Protein AF-A0A3S3HAU6-F1 (afdb_monomer_lite)

pLDDT: mean 79.41, std 13.78, range [42.03, 91.69]

Structure (mmCIF, N/CA/C/O backbone):
data_AF-A0A3S3HAU6-F1
#
_entry.id   AF-A0A3S3HAU6-F1
#
loop_
_atom_site.group_PDB
_atom_site.id
_atom_site.type_symbol
_atom_site.label_atom_id
_atom_site.label_alt_id
_atom_site.label_comp_id
_atom_site.label_asym_id
_atom_site.label_entity_id
_atom_site.label_seq_id
_atom_site.pdbx_PDB_ins_code
_atom_site.Cartn_x
_atom_site.Cartn_y
_atom_site.Cartn_z
_atom_site.occupancy
_atom_site.B_iso_or_equiv
_atom_site.auth_seq_id
_atom_site.auth_comp_id
_atom_site.auth_asym_id
_atom_site.auth_atom_id
_atom_site.pdbx_PDB_model_num
ATOM 1 N N . MET A 1 1 ? 5.626 14.819 -13.252 1.00 42.03 1 MET A N 1
ATOM 2 C CA . MET A 1 1 ? 6.197 13.459 -13.314 1.00 42.03 1 MET A CA 1
ATOM 3 C C . MET A 1 1 ? 5.039 12.500 -13.496 1.00 42.03 1 MET A C 1
ATOM 5 O O . MET A 1 1 ? 4.119 12.553 -12.691 1.00 42.03 1 MET A O 1
ATOM 9 N N . ALA A 1 2 ? 4.997 11.733 -14.585 1.00 49.59 2 ALA A N 1
ATOM 10 C CA . ALA A 1 2 ? 3.954 10.725 -14.755 1.00 49.59 2 ALA A CA 1
ATOM 11 C C . ALA A 1 2 ? 4.269 9.585 -13.780 1.00 49.59 2 ALA A C 1
ATOM 13 O O . ALA A 1 2 ? 5.161 8.782 -14.036 1.00 49.59 2 ALA A O 1
ATOM 14 N N . GLY A 1 3 ? 3.624 9.599 -12.611 1.00 62.41 3 GLY A N 1
ATOM 15 C CA . GLY A 1 3 ? 3.797 8.558 -11.606 1.00 62.41 3 GLY A CA 1
ATOM 16 C C . GLY A 1 3 ? 3.463 7.204 -12.217 1.00 62.41 3 GLY A C 1
ATOM 17 O O . GLY A 1 3 ? 2.445 7.063 -12.898 1.00 62.41 3 GLY A O 1
ATOM 18 N N . LYS A 1 4 ? 4.341 6.224 -12.005 1.00 77.06 4 LYS A N 1
ATOM 19 C CA . LYS A 1 4 ? 4.120 4.841 -12.423 1.00 77.06 4 LYS A CA 1
ATOM 20 C C . LYS A 1 4 ? 2.788 4.375 -11.846 1.00 77.06 4 LYS A C 1
ATOM 22 O O . LYS A 1 4 ? 2.610 4.355 -10.627 1.00 77.06 4 LYS A O 1
ATOM 27 N N . LYS A 1 5 ? 1.831 4.082 -12.723 1.00 81.56 5 LYS A N 1
ATOM 28 C CA . LYS A 1 5 ? 0.506 3.619 -12.319 1.00 81.56 5 LYS A CA 1
ATOM 29 C C . LYS A 1 5 ? 0.540 2.123 -12.077 1.00 81.56 5 LYS A C 1
ATOM 31 O O . LYS A 1 5 ? 1.234 1.392 -12.784 1.00 81.56 5 LYS A O 1
ATOM 36 N N . PHE A 1 6 ? -0.203 1.687 -11.075 1.00 81.38 6 PHE A N 1
ATOM 37 C CA . PHE A 1 6 ? -0.470 0.276 -10.886 1.00 81.38 6 PHE A CA 1
ATOM 38 C C . PHE A 1 6 ? -1.331 -0.217 -12.039 1.00 81.38 6 PHE A C 1
ATOM 40 O O . PHE A 1 6 ? -2.210 0.492 -12.529 1.00 81.38 6 PHE A O 1
ATOM 47 N N . ARG A 1 7 ? -1.046 -1.437 -12.495 1.00 77.38 7 ARG A N 1
ATOM 48 C CA . ARG A 1 7 ? -1.795 -2.052 -13.592 1.00 77.38 7 ARG A CA 1
ATOM 49 C C . ARG A 1 7 ? -3.242 -2.339 -13.180 1.00 77.38 7 ARG A C 1
ATOM 51 O O . ARG A 1 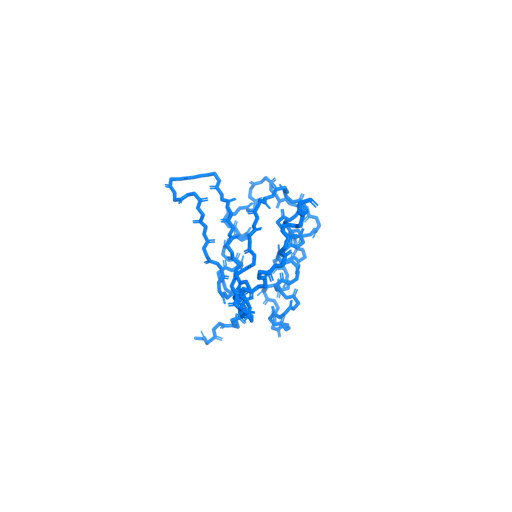7 ? -4.140 -2.283 -14.008 1.00 77.38 7 ARG A O 1
ATOM 58 N N . VAL A 1 8 ? -3.437 -2.619 -11.893 1.00 81.00 8 VAL A N 1
ATOM 59 C CA . VAL A 1 8 ? -4.728 -2.836 -11.246 1.00 81.00 8 VAL A CA 1
ATOM 60 C C . VAL A 1 8 ? -4.780 -1.948 -10.004 1.00 81.00 8 VAL A C 1
ATOM 62 O O . VAL A 1 8 ? -3.873 -2.055 -9.172 1.00 81.00 8 VAL A O 1
ATOM 65 N N . PRO A 1 9 ? -5.788 -1.074 -9.855 1.00 84.88 9 PRO A N 1
ATOM 66 C CA . PRO A 1 9 ? -5.898 -0.249 -8.667 1.00 84.88 9 PRO A CA 1
ATOM 67 C C . PRO A 1 9 ? -6.277 -1.093 -7.442 1.00 84.88 9 PRO A C 1
ATOM 69 O O . PRO A 1 9 ? -6.976 -2.109 -7.535 1.00 84.88 9 PRO A O 1
ATOM 72 N N . VAL A 1 10 ? -5.776 -0.674 -6.283 1.00 87.62 10 VAL A N 1
ATOM 73 C CA . VAL A 1 10 ? -5.921 -1.380 -5.006 1.00 87.62 10 VAL A CA 1
ATOM 74 C C . VAL A 1 10 ? -6.756 -0.526 -4.064 1.00 87.62 10 VAL A C 1
ATOM 76 O O . VAL A 1 10 ? -6.428 0.632 -3.816 1.00 87.62 10 VAL A O 1
ATOM 79 N N . VAL A 1 11 ? -7.827 -1.097 -3.526 1.00 89.19 11 VAL A N 1
ATOM 80 C CA . VAL A 1 11 ? -8.636 -0.489 -2.469 1.00 89.19 11 VAL A CA 1
ATOM 81 C C . VAL A 1 11 ? -8.101 -0.985 -1.136 1.00 89.19 11 VAL A C 1
ATOM 83 O O . VAL A 1 11 ? -8.063 -2.187 -0.904 1.00 89.19 11 VAL A O 1
ATOM 86 N N . VAL A 1 12 ? -7.683 -0.081 -0.257 1.00 89.19 12 VAL A N 1
ATOM 87 C CA . VAL A 1 12 ? -7.198 -0.425 1.085 1.00 89.19 12 VAL A CA 1
ATOM 88 C C . VAL A 1 12 ? -8.205 0.064 2.112 1.00 89.19 12 VAL A C 1
ATOM 90 O O . VAL A 1 12 ? -8.561 1.241 2.120 1.00 89.19 12 VAL A O 1
ATOM 93 N N . TYR A 1 13 ? -8.663 -0.829 2.982 1.00 87.25 13 TYR A N 1
ATOM 94 C CA . TYR A 1 13 ? -9.620 -0.512 4.034 1.00 87.25 13 TYR A CA 1
ATOM 95 C C . TYR A 1 13 ? -8.870 -0.087 5.293 1.00 87.25 13 TYR A C 1
ATOM 97 O O . TYR A 1 13 ? -8.133 -0.875 5.885 1.00 87.25 13 TYR A O 1
ATOM 105 N N . ILE A 1 14 ? -9.063 1.166 5.701 1.00 81.62 14 ILE A N 1
ATOM 106 C CA . ILE A 1 14 ? -8.419 1.745 6.882 1.00 81.62 14 ILE A CA 1
ATOM 107 C C . ILE A 1 14 ? -9.461 2.206 7.891 1.00 81.62 14 ILE A C 1
ATOM 109 O O . ILE A 1 14 ? -10.527 2.712 7.536 1.00 81.62 14 ILE A O 1
ATOM 113 N N . ALA A 1 15 ? -9.135 2.056 9.172 1.00 71.56 15 ALA A N 1
ATOM 114 C CA . ALA A 1 15 ? -9.958 2.581 10.248 1.00 71.56 15 ALA A CA 1
ATOM 115 C C . ALA A 1 15 ? -9.886 4.119 10.236 1.00 71.56 15 ALA A C 1
ATOM 117 O O . ALA A 1 15 ? -8.879 4.710 10.613 1.00 71.56 15 ALA A O 1
ATOM 118 N N . GLY A 1 16 ? -10.951 4.773 9.774 1.00 67.31 16 GLY A N 1
ATOM 119 C CA . GLY A 1 16 ? -11.024 6.229 9.667 1.00 67.31 16 GLY A CA 1
ATOM 120 C C . GLY A 1 16 ? -12.362 6.702 9.089 1.00 67.31 16 GLY A C 1
ATOM 121 O O . GLY A 1 16 ? -13.174 5.875 8.678 1.00 67.31 16 GLY A O 1
ATOM 122 N N . PRO A 1 17 ? -12.610 8.023 9.026 1.00 67.00 17 PRO A N 1
ATOM 123 C CA . PRO A 1 17 ? -13.903 8.583 8.613 1.00 67.00 17 PRO A CA 1
ATOM 124 C C . PRO A 1 17 ? -14.284 8.272 7.156 1.00 67.00 17 PRO A C 1
ATOM 126 O O . PRO A 1 17 ? -15.461 8.314 6.817 1.00 67.00 17 PRO A O 1
ATOM 129 N N . ILE A 1 18 ? -13.299 7.961 6.306 1.00 73.75 18 ILE A N 1
ATOM 130 C CA . ILE A 1 18 ? -13.491 7.617 4.887 1.00 73.75 18 ILE A CA 1
ATOM 131 C C . ILE A 1 18 ? -13.715 6.101 4.707 1.00 73.75 18 ILE A C 1
ATOM 133 O O . ILE A 1 18 ? -14.399 5.679 3.780 1.00 73.75 18 ILE A O 1
ATOM 137 N N . GLY A 1 19 ? -13.165 5.268 5.600 1.00 80.06 19 GLY A N 1
ATOM 138 C CA . GLY A 1 19 ? -13.302 3.804 5.598 1.00 80.06 19 GLY A CA 1
ATOM 139 C C . GLY A 1 19 ? -12.457 3.052 4.559 1.00 80.06 19 GLY A C 1
ATOM 140 O O . GLY A 1 19 ? -12.130 1.886 4.770 1.00 80.06 19 GLY A O 1
ATOM 141 N N . PHE A 1 20 ? -12.061 3.699 3.462 1.00 86.19 20 PHE A N 1
ATOM 142 C CA . PHE A 1 20 ? -11.178 3.116 2.451 1.00 86.19 20 PHE A CA 1
ATOM 143 C C . PHE A 1 20 ? -10.356 4.183 1.722 1.00 86.19 20 PHE A C 1
ATOM 145 O O . PHE A 1 20 ? -10.715 5.360 1.706 1.00 86.19 20 PHE A O 1
ATOM 152 N N . THR A 1 21 ? -9.264 3.761 1.088 1.00 87.94 21 THR A N 1
ATOM 153 C CA . THR A 1 21 ? -8.471 4.582 0.168 1.00 87.94 21 THR A CA 1
ATOM 154 C C . THR A 1 21 ? -8.230 3.824 -1.135 1.00 87.94 21 THR A C 1
ATOM 156 O O . THR A 1 21 ? -8.066 2.604 -1.123 1.00 87.94 21 THR A O 1
ATOM 159 N N . LEU A 1 22 ? -8.205 4.536 -2.262 1.00 88.56 22 LEU A N 1
ATOM 160 C CA . LEU A 1 22 ? -7.905 3.968 -3.576 1.00 88.56 22 LEU A CA 1
ATOM 161 C C . LEU A 1 22 ? -6.466 4.314 -3.971 1.00 88.56 22 LEU A C 1
ATOM 163 O O . LEU A 1 22 ? -6.0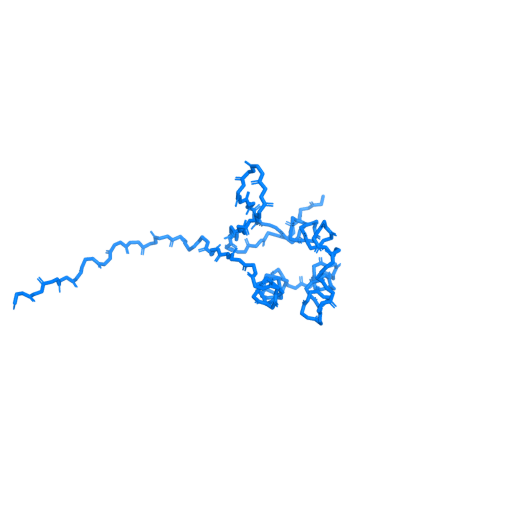99 5.487 -4.045 1.00 88.56 22 LEU A O 1
ATOM 167 N N . ILE A 1 23 ? -5.670 3.290 -4.258 1.00 89.12 23 ILE A N 1
ATOM 168 C CA . ILE A 1 23 ? -4.274 3.399 -4.672 1.00 89.12 23 ILE A CA 1
ATOM 169 C C . ILE A 1 23 ? -4.162 2.967 -6.134 1.00 89.12 23 ILE A C 1
ATOM 171 O O . ILE A 1 23 ? -4.280 1.787 -6.463 1.00 89.12 23 ILE A O 1
ATOM 175 N N . GLU A 1 24 ? -3.908 3.926 -7.020 1.00 89.31 24 GLU A N 1
ATOM 176 C CA . GLU A 1 24 ? -3.802 3.698 -8.469 1.00 89.31 24 GLU A CA 1
ATOM 177 C C . GLU A 1 24 ? -2.362 3.861 -8.975 1.00 89.31 24 GLU A C 1
ATOM 179 O O . GLU A 1 24 ? -2.061 3.612 -10.144 1.00 89.31 24 GLU A O 1
ATOM 184 N N . SER A 1 25 ? -1.450 4.319 -8.116 1.00 88.50 25 SER A N 1
ATOM 185 C CA . SER A 1 25 ? -0.079 4.650 -8.488 1.00 88.50 25 SER A CA 1
ATOM 186 C C . SER A 1 25 ? 0.926 4.359 -7.384 1.00 88.50 25 SER A C 1
ATOM 188 O O . SER A 1 25 ? 0.600 4.384 -6.198 1.00 88.50 25 SER A O 1
ATOM 190 N N . VAL A 1 26 ? 2.180 4.158 -7.796 1.00 87.81 26 VAL A N 1
ATOM 191 C CA . VAL A 1 26 ? 3.328 3.989 -6.895 1.00 87.81 26 VAL A CA 1
ATOM 192 C C . VAL A 1 26 ? 3.468 5.191 -5.954 1.00 87.81 26 VAL A C 1
ATOM 194 O O . VAL A 1 26 ? 3.790 5.016 -4.786 1.00 87.81 26 VAL A O 1
ATOM 197 N N . ALA A 1 27 ? 3.175 6.403 -6.438 1.00 87.19 27 ALA A N 1
ATOM 198 C CA . ALA A 1 27 ? 3.218 7.611 -5.617 1.00 87.19 27 ALA A CA 1
ATOM 199 C C . ALA A 1 27 ? 2.184 7.557 -4.480 1.00 87.19 27 ALA A C 1
ATOM 201 O O . ALA A 1 27 ? 2.549 7.730 -3.324 1.00 87.19 27 ALA A O 1
ATOM 202 N N . GLN A 1 28 ? 0.927 7.214 -4.789 1.00 88.88 28 GLN A N 1
ATOM 203 C CA . GLN A 1 28 ? -0.112 7.044 -3.765 1.00 88.88 28 GLN A CA 1
ATOM 204 C C . GLN A 1 28 ? 0.225 5.916 -2.783 1.00 88.88 28 GLN A C 1
ATOM 206 O O . GLN A 1 28 ? -0.023 6.052 -1.589 1.00 88.88 28 GLN A O 1
ATOM 211 N N . ALA A 1 29 ? 0.797 4.810 -3.270 1.00 88.88 29 ALA A N 1
ATOM 212 C CA . ALA A 1 29 ? 1.233 3.709 -2.415 1.00 88.88 29 ALA A CA 1
ATOM 213 C C . ALA A 1 29 ? 2.342 4.155 -1.452 1.00 88.88 29 ALA A C 1
ATOM 215 O O . ALA A 1 29 ? 2.293 3.835 -0.268 1.00 88.88 29 ALA A O 1
ATOM 216 N N . SER A 1 30 ? 3.312 4.926 -1.950 1.00 89.12 30 SER A N 1
ATOM 217 C CA . SER A 1 30 ? 4.390 5.492 -1.140 1.00 89.12 30 SER A CA 1
ATOM 218 C C . SER A 1 30 ? 3.853 6.426 -0.061 1.00 89.12 30 SER A C 1
ATOM 220 O O . SER A 1 30 ? 4.232 6.275 1.097 1.00 89.12 30 SER A O 1
ATOM 222 N N . ASP A 1 31 ? 2.962 7.353 -0.421 1.00 89.81 31 ASP A N 1
ATOM 223 C CA . ASP A 1 31 ? 2.348 8.283 0.533 1.00 89.81 31 ASP A CA 1
ATOM 224 C C . ASP A 1 31 ? 1.578 7.512 1.615 1.00 89.81 31 ASP A C 1
ATOM 226 O O . ASP A 1 31 ? 1.777 7.739 2.806 1.00 89.81 31 ASP A O 1
ATOM 230 N N . PHE A 1 32 ? 0.789 6.506 1.218 1.00 89.62 32 PHE A N 1
ATOM 231 C CA . PHE A 1 32 ? 0.062 5.654 2.158 1.00 89.62 32 PHE A CA 1
ATOM 232 C C . PHE A 1 32 ? 0.989 4.928 3.140 1.00 89.62 32 PHE A C 1
ATOM 234 O O . PHE A 1 32 ? 0.719 4.912 4.343 1.00 89.62 32 PHE A O 1
ATOM 241 N N . LEU A 1 33 ? 2.073 4.324 2.638 1.00 89.50 33 LEU A N 1
ATOM 242 C CA . LEU A 1 33 ? 3.061 3.631 3.469 1.00 89.50 33 LEU A CA 1
ATOM 243 C C . LEU A 1 33 ? 3.748 4.589 4.450 1.00 89.50 33 LEU A C 1
ATOM 245 O O . LEU A 1 33 ? 4.069 4.186 5.567 1.00 89.50 33 LEU A O 1
ATOM 249 N N . PHE A 1 34 ? 3.971 5.839 4.045 1.00 88.31 34 PHE A N 1
ATOM 250 C CA . PHE A 1 34 ? 4.600 6.852 4.887 1.00 88.31 34 PHE A CA 1
ATOM 251 C C . PHE A 1 34 ? 3.656 7.324 5.999 1.00 88.31 34 PHE A C 1
ATOM 253 O O . PHE A 1 34 ? 4.042 7.340 7.169 1.00 88.31 34 PHE A O 1
ATOM 260 N N . ASP A 1 35 ? 2.402 7.619 5.652 1.00 88.25 35 ASP A N 1
ATOM 261 C CA . ASP A 1 35 ? 1.369 8.055 6.597 1.00 88.25 35 ASP A CA 1
ATOM 262 C C . ASP A 1 35 ? 1.052 6.983 7.650 1.00 88.25 35 ASP A C 1
ATOM 264 O O . ASP A 1 35 ? 0.764 7.302 8.805 1.00 88.25 35 ASP A O 1
ATOM 268 N N . HIS A 1 36 ? 1.141 5.705 7.267 1.00 86.94 36 HIS A N 1
ATOM 269 C CA . HIS A 1 36 ? 0.854 4.562 8.139 1.00 86.94 36 HIS A CA 1
ATOM 270 C C . HIS A 1 36 ? 2.119 3.879 8.683 1.00 86.94 36 HIS A C 1
ATOM 272 O O . HIS A 1 36 ? 2.026 2.810 9.284 1.00 86.94 36 HIS A O 1
ATOM 278 N N . TRP A 1 37 ? 3.302 4.484 8.511 1.00 84.44 37 TRP A N 1
ATOM 279 C CA . TRP A 1 37 ? 4.543 3.981 9.112 1.00 84.44 37 TRP A CA 1
ATOM 280 C C . TRP A 1 37 ? 4.431 3.848 10.640 1.00 84.44 37 TRP A C 1
ATOM 282 O O . TRP A 1 37 ? 4.844 2.812 11.167 1.00 84.44 37 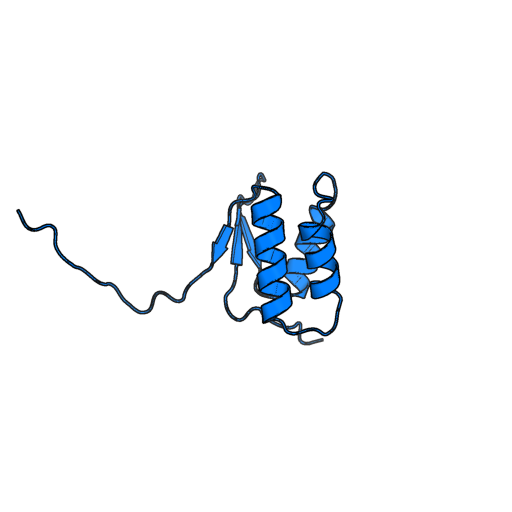TRP A O 1
ATOM 292 N N . PRO A 1 38 ? 3.896 4.828 11.401 1.00 80.69 38 PRO A N 1
ATOM 293 C CA . PRO A 1 38 ? 3.861 4.733 12.859 1.00 80.69 38 PRO A CA 1
ATOM 294 C C . 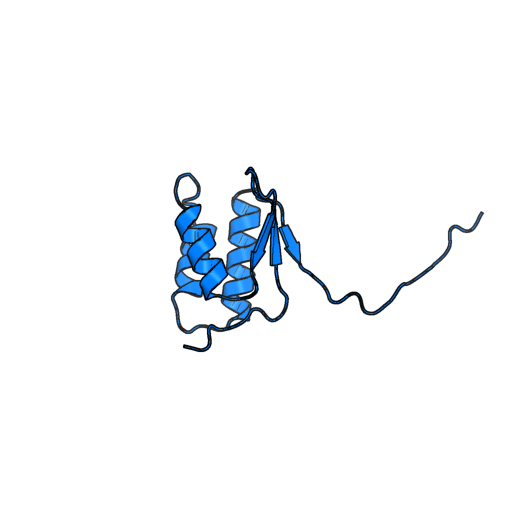PRO A 1 38 ? 3.051 3.514 13.330 1.00 80.69 38 PRO A C 1
ATOM 296 O O . PRO A 1 38 ? 1.826 3.502 13.261 1.00 80.69 38 PRO A O 1
ATOM 299 N N . GLY A 1 39 ? 3.744 2.486 13.828 1.00 78.88 39 GLY A N 1
ATOM 300 C CA . GLY A 1 39 ? 3.138 1.218 14.252 1.00 78.88 39 GLY A CA 1
ATOM 301 C C . GLY A 1 39 ? 3.229 0.081 13.231 1.00 78.88 39 GLY A C 1
ATOM 302 O O . GLY A 1 39 ? 2.829 -1.033 13.559 1.00 78.88 39 GLY A O 1
ATOM 303 N N . ASN A 1 40 ? 3.789 0.326 12.042 1.00 78.50 40 ASN A N 1
ATOM 304 C CA . ASN A 1 40 ? 3.987 -0.686 11.016 1.00 78.50 40 ASN A CA 1
ATOM 305 C C . ASN A 1 40 ? 5.401 -0.605 10.408 1.00 78.50 40 ASN A C 1
ATOM 307 O O . ASN A 1 40 ? 5.624 -0.046 9.341 1.00 78.50 40 ASN A O 1
ATOM 311 N N . ASP A 1 41 ? 6.383 -1.176 11.107 1.00 80.94 41 ASP A N 1
ATOM 312 C CA . ASP A 1 41 ? 7.814 -1.143 10.763 1.00 80.94 41 ASP A CA 1
ATOM 313 C C . ASP A 1 41 ? 8.370 -2.516 10.343 1.00 80.94 41 ASP A C 1
ATOM 315 O O . ASP A 1 41 ? 9.579 -2.757 10.345 1.00 80.94 41 ASP A O 1
ATOM 319 N N . SER A 1 42 ? 7.484 -3.433 9.950 1.00 87.31 42 SER A N 1
ATOM 320 C CA . SER A 1 42 ? 7.877 -4.773 9.514 1.00 87.31 42 SER A CA 1
ATOM 321 C C . SER A 1 42 ? 8.818 -4.742 8.300 1.00 87.31 42 SER A C 1
ATOM 323 O O . SER A 1 42 ? 8.842 -3.795 7.503 1.00 87.31 42 SER A O 1
ATOM 325 N N . PHE A 1 43 ? 9.572 -5.830 8.111 1.00 88.75 43 PHE A N 1
ATOM 326 C CA . PHE A 1 43 ? 10.467 -5.977 6.958 1.00 88.75 43 PHE A CA 1
ATOM 327 C C . PHE A 1 43 ? 9.725 -5.779 5.626 1.00 88.75 43 PHE A C 1
ATOM 329 O O . PHE A 1 43 ? 10.229 -5.090 4.744 1.00 88.75 43 PHE A O 1
ATOM 336 N N . ALA A 1 44 ? 8.503 -6.314 5.512 1.00 89.25 44 ALA A N 1
ATOM 337 C CA . ALA A 1 44 ? 7.663 -6.166 4.324 1.00 89.25 44 ALA A CA 1
ATOM 338 C C . ALA A 1 44 ? 7.274 -4.702 4.059 1.00 89.25 44 ALA A C 1
ATOM 340 O O . ALA A 1 44 ? 7.281 -4.263 2.913 1.00 89.25 44 ALA A O 1
ATOM 341 N N . TRP A 1 45 ? 6.992 -3.928 5.110 1.00 91.56 45 TRP A N 1
ATOM 342 C CA . TRP A 1 45 ? 6.663 -2.507 4.985 1.00 91.56 45 TRP A CA 1
ATOM 343 C C . TRP A 1 45 ? 7.856 -1.679 4.503 1.00 91.56 45 TRP A C 1
ATOM 345 O O . TRP A 1 45 ? 7.745 -0.883 3.570 1.00 91.56 45 TRP A O 1
ATOM 355 N N 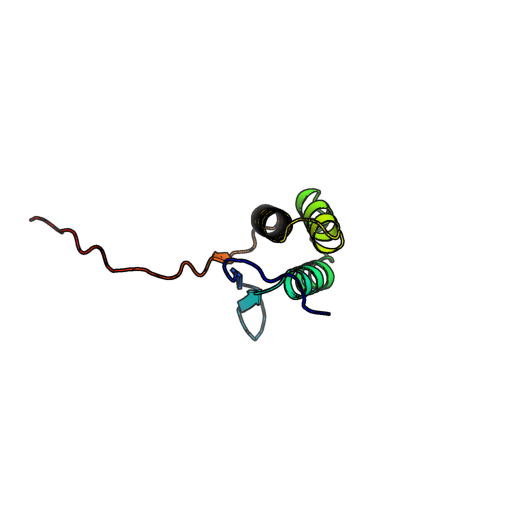. THR A 1 46 ? 9.031 -1.925 5.086 1.00 89.94 46 THR A N 1
ATOM 356 C CA . THR A 1 46 ? 10.276 -1.256 4.682 1.00 89.94 46 THR A CA 1
ATOM 357 C C . THR A 1 46 ? 10.672 -1.611 3.246 1.00 89.94 46 THR A C 1
ATOM 359 O O . THR A 1 46 ? 11.108 -0.744 2.489 1.00 89.94 46 THR A O 1
ATOM 362 N N . ASP A 1 47 ? 10.509 -2.875 2.854 1.00 90.75 47 ASP A N 1
ATOM 363 C CA . ASP A 1 47 ? 10.756 -3.348 1.489 1.00 90.75 47 ASP A CA 1
ATOM 364 C C . ASP A 1 47 ? 9.795 -2.701 0.477 1.00 90.75 47 ASP A C 1
ATOM 366 O O . ASP A 1 47 ? 10.226 -2.233 -0.579 1.00 90.75 47 ASP A O 1
ATOM 370 N N . ALA A 1 48 ? 8.512 -2.572 0.829 1.00 90.69 48 ALA A N 1
ATOM 371 C CA . ALA A 1 48 ? 7.528 -1.880 0.002 1.00 90.69 48 ALA A CA 1
ATOM 372 C C . ALA A 1 48 ? 7.879 -0.403 -0.214 1.00 90.69 48 ALA A C 1
ATOM 374 O O . ALA A 1 48 ? 7.822 0.073 -1.347 1.00 90.69 48 ALA A O 1
ATOM 375 N N . MET A 1 49 ? 8.313 0.309 0.831 1.00 88.94 49 MET A N 1
ATOM 376 C CA . MET A 1 49 ? 8.743 1.706 0.698 1.00 88.94 49 MET A CA 1
ATOM 377 C C . MET A 1 49 ? 9.970 1.855 -0.195 1.00 88.94 49 MET A C 1
ATOM 379 O O . MET A 1 49 ? 10.001 2.746 -1.040 1.00 88.94 49 MET A O 1
ATOM 383 N N . LYS A 1 50 ? 10.960 0.963 -0.060 1.00 89.31 50 LYS A N 1
ATOM 384 C CA . LYS A 1 50 ? 12.135 0.961 -0.943 1.00 89.31 50 LYS A CA 1
ATOM 385 C C . LYS A 1 50 ? 11.730 0.762 -2.397 1.00 89.31 50 LYS A C 1
ATOM 387 O O . LYS A 1 50 ? 12.094 1.577 -3.235 1.00 89.31 50 LYS A O 1
ATOM 392 N N . ARG A 1 51 ? 10.906 -0.247 -2.684 1.00 88.31 51 ARG A N 1
ATOM 393 C CA . ARG A 1 51 ? 10.435 -0.529 -4.048 1.00 88.31 51 ARG A CA 1
ATOM 394 C C . ARG A 1 51 ? 9.554 0.574 -4.629 1.00 88.31 51 ARG A C 1
ATOM 396 O O . ARG A 1 51 ? 9.558 0.756 -5.841 1.00 88.31 51 ARG A O 1
ATOM 403 N N . CYS A 1 52 ? 8.817 1.308 -3.794 1.00 85.88 52 CYS A N 1
ATOM 404 C CA . CYS A 1 52 ? 8.062 2.480 -4.243 1.00 85.88 52 CYS A CA 1
ATOM 405 C C . CYS A 1 52 ? 8.962 3.697 -4.516 1.00 85.88 52 CYS A C 1
ATOM 407 O O . CYS A 1 52 ? 8.640 4.504 -5.386 1.00 85.88 52 CYS A O 1
ATOM 409 N N . ALA A 1 53 ? 10.075 3.834 -3.788 1.00 84.06 53 ALA A N 1
ATOM 410 C CA . ALA A 1 53 ? 11.041 4.918 -3.964 1.00 84.06 53 ALA A CA 1
ATOM 411 C C . ALA A 1 53 ? 12.024 4.670 -5.122 1.00 84.06 53 ALA A C 1
ATOM 413 O O . ALA A 1 53 ? 12.515 5.618 -5.736 1.00 84.06 53 ALA A O 1
ATOM 414 N N . GLU A 1 54 ? 12.334 3.409 -5.417 1.00 81.88 54 GLU A N 1
ATOM 415 C CA . GLU A 1 54 ? 13.187 3.029 -6.537 1.00 81.88 54 GLU A CA 1
ATOM 416 C C . GLU A 1 54 ? 12.465 3.214 -7.879 1.00 81.88 54 GLU A C 1
ATOM 418 O O . GLU A 1 54 ? 11.258 3.007 -8.007 1.00 81.88 54 GLU A O 1
ATOM 423 N N . ASP A 1 55 ? 13.219 3.515 -8.943 1.00 69.81 55 ASP A N 1
ATOM 424 C CA . ASP A 1 55 ? 12.690 3.522 -10.313 1.00 69.81 55 ASP A CA 1
ATOM 425 C C . ASP A 1 55 ? 12.462 2.079 -10.844 1.00 69.81 55 ASP A C 1
ATOM 427 O O . ASP A 1 55 ? 12.596 1.800 -12.032 1.00 69.81 55 ASP A O 1
ATOM 431 N N . GLY A 1 56 ? 12.059 1.149 -9.976 1.00 68.50 56 GLY A N 1
ATOM 432 C CA . GLY A 1 56 ? 11.740 -0.237 -10.312 1.00 68.50 56 GLY A CA 1
ATOM 433 C C . GLY A 1 56 ? 10.440 -0.397 -11.107 1.00 68.50 56 GLY A C 1
ATOM 434 O O . GLY A 1 56 ? 9.744 0.574 -11.435 1.00 68.50 56 GLY A O 1
ATOM 435 N N . ALA A 1 57 ? 10.100 -1.641 -11.448 1.00 78.94 57 ALA A N 1
ATOM 436 C CA . ALA A 1 57 ? 8.850 -1.948 -12.133 1.00 78.94 57 ALA A CA 1
ATOM 437 C C . ALA A 1 57 ? 7.643 -1.643 -11.228 1.00 78.94 57 ALA A C 1
ATOM 439 O O . ALA A 1 57 ? 7.629 -1.983 -10.046 1.00 78.94 57 ALA A O 1
ATOM 440 N N . ALA A 1 58 ? 6.596 -1.034 -11.795 1.00 80.81 58 ALA A N 1
ATOM 441 C CA . ALA A 1 58 ? 5.365 -0.726 -11.060 1.00 80.81 58 ALA A CA 1
ATOM 442 C C . ALA A 1 58 ? 4.700 -1.988 -10.479 1.00 80.81 58 ALA A C 1
ATOM 444 O O . ALA A 1 58 ? 4.103 -1.934 -9.405 1.00 80.81 58 ALA A O 1
ATOM 445 N N . ASP A 1 59 ? 4.843 -3.117 -11.180 1.00 83.06 59 ASP A N 1
ATOM 446 C CA . ASP A 1 59 ? 4.346 -4.425 -10.752 1.00 83.06 59 ASP A CA 1
ATOM 447 C C . ASP A 1 59 ? 5.072 -4.930 -9.484 1.00 83.06 59 ASP A C 1
ATOM 449 O O . ASP A 1 59 ? 4.417 -5.436 -8.572 1.00 83.06 59 ASP A O 1
ATOM 453 N N . ASP A 1 60 ? 6.390 -4.718 -9.363 1.00 86.31 60 ASP A N 1
ATOM 454 C CA . ASP A 1 60 ? 7.164 -5.112 -8.172 1.00 86.31 60 ASP A CA 1
ATOM 455 C C . ASP A 1 60 ? 6.790 -4.258 -6.954 1.00 86.31 60 ASP A C 1
ATOM 457 O O . ASP A 1 60 ? 6.625 -4.775 -5.845 1.00 86.31 60 ASP A O 1
ATOM 461 N N . ALA A 1 61 ? 6.604 -2.950 -7.164 1.00 86.44 61 ALA A N 1
ATOM 462 C CA . ALA A 1 61 ? 6.129 -2.031 -6.133 1.00 86.44 61 ALA A CA 1
ATOM 463 C C . ALA A 1 61 ? 4.709 -2.395 -5.664 1.00 86.44 61 ALA A C 1
ATOM 465 O O . ALA A 1 61 ? 4.457 -2.449 -4.462 1.00 86.44 61 ALA A O 1
ATOM 466 N N . SER A 1 62 ? 3.801 -2.725 -6.594 1.00 87.25 62 SER A N 1
ATOM 467 C CA . SER A 1 62 ? 2.468 -3.250 -6.268 1.00 87.25 62 SER A CA 1
ATOM 468 C C . SER A 1 62 ? 2.545 -4.530 -5.438 1.00 87.25 62 SER A C 1
ATOM 470 O O . SER A 1 62 ? 1.897 -4.628 -4.399 1.00 87.25 62 SER A O 1
ATOM 472 N N . ALA A 1 63 ? 3.344 -5.513 -5.858 1.00 89.31 63 ALA A N 1
ATOM 473 C CA . ALA A 1 63 ? 3.463 -6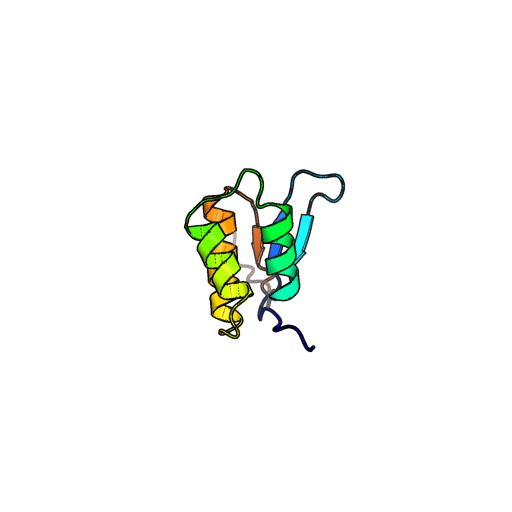.783 -5.145 1.00 89.31 63 ALA A CA 1
ATOM 474 C C . ALA A 1 63 ? 3.991 -6.591 -3.713 1.00 89.31 63 ALA A C 1
ATOM 476 O O . ALA A 1 63 ? 3.453 -7.167 -2.766 1.00 89.31 63 ALA A O 1
ATOM 477 N N . ALA A 1 64 ? 5.003 -5.739 -3.547 1.00 91.25 64 ALA A N 1
ATOM 478 C CA . ALA A 1 64 ? 5.564 -5.413 -2.242 1.00 91.25 64 ALA A CA 1
ATOM 479 C C . ALA A 1 64 ? 4.565 -4.673 -1.346 1.00 91.25 64 ALA A C 1
ATOM 481 O O . ALA A 1 64 ? 4.435 -5.002 -0.169 1.00 91.25 64 ALA A O 1
ATOM 482 N N . PHE A 1 65 ? 3.814 -3.725 -1.912 1.00 90.25 65 PHE A N 1
ATOM 483 C CA . PHE A 1 65 ? 2.756 -3.009 -1.208 1.00 90.25 65 PHE A CA 1
ATOM 484 C C . PHE A 1 65 ? 1.697 -3.969 -0.652 1.00 90.25 65 PHE A C 1
ATOM 486 O O . PHE A 1 65 ? 1.387 -3.929 0.535 1.00 90.25 65 PHE A O 1
ATOM 493 N N . LEU A 1 66 ? 1.204 -4.906 -1.466 1.00 90.94 66 LEU A N 1
ATOM 494 C CA . LEU A 1 66 ? 0.220 -5.902 -1.025 1.00 90.94 66 LEU A CA 1
ATOM 495 C C . LEU A 1 66 ? 0.772 -6.824 0.073 1.00 90.94 66 LEU A C 1
ATOM 497 O O . LEU A 1 66 ? 0.054 -7.166 1.014 1.00 90.94 66 LEU A O 1
ATOM 501 N N . ALA A 1 67 ? 2.050 -7.203 -0.018 1.00 91.44 67 ALA A N 1
ATOM 502 C CA . ALA A 1 67 ? 2.716 -7.986 1.019 1.00 91.44 67 ALA A CA 1
ATOM 503 C C . ALA A 1 67 ? 2.832 -7.210 2.342 1.00 91.44 67 ALA A C 1
ATOM 505 O O . ALA A 1 67 ? 2.629 -7.785 3.411 1.00 91.44 67 ALA A O 1
ATOM 506 N N . ALA A 1 68 ? 3.107 -5.905 2.277 1.00 91.69 68 ALA A N 1
ATOM 507 C CA . ALA A 1 68 ? 3.141 -5.030 3.442 1.00 91.69 68 ALA A CA 1
ATOM 508 C C . ALA A 1 68 ? 1.765 -4.918 4.116 1.00 91.69 68 ALA A C 1
ATOM 510 O O . ALA A 1 68 ? 1.680 -5.065 5.334 1.00 91.69 68 ALA A O 1
ATOM 511 N N . LEU A 1 69 ? 0.692 -4.739 3.335 1.00 90.75 69 LEU A N 1
ATOM 512 C CA . LEU A 1 69 ? -0.682 -4.717 3.853 1.00 90.75 69 LEU A CA 1
ATOM 513 C C . LEU A 1 69 ? -1.059 -6.044 4.518 1.00 90.75 69 LEU A C 1
ATOM 515 O O . LEU A 1 69 ? -1.572 -6.050 5.635 1.00 90.75 69 LEU A O 1
ATOM 519 N N . ALA A 1 70 ? -0.750 -7.171 3.870 1.00 89.38 70 ALA A N 1
ATOM 520 C CA . ALA A 1 70 ? -1.006 -8.496 4.425 1.00 89.38 70 ALA A CA 1
ATOM 521 C C . ALA A 1 70 ? -0.233 -8.731 5.734 1.00 89.38 70 ALA A C 1
ATOM 523 O O . ALA A 1 70 ? -0.801 -9.229 6.703 1.00 89.38 70 ALA A O 1
ATOM 524 N N . GLY A 1 71 ? 1.042 -8.330 5.789 1.00 87.06 71 GLY A N 1
ATOM 525 C CA . GLY A 1 71 ? 1.865 -8.418 7.000 1.00 87.06 71 GLY A CA 1
ATOM 526 C C . GLY A 1 71 ? 1.384 -7.508 8.134 1.00 87.06 71 GLY A C 1
ATOM 527 O O . GLY A 1 71 ? 1.542 -7.854 9.300 1.00 87.06 71 GLY A O 1
ATOM 528 N N . ALA A 1 72 ? 0.762 -6.378 7.793 1.00 86.50 72 ALA A N 1
ATOM 529 C CA . ALA A 1 72 ? 0.133 -5.450 8.730 1.00 86.50 72 ALA A CA 1
ATOM 530 C C . ALA A 1 72 ? -1.258 -5.911 9.212 1.00 86.50 72 ALA A C 1
ATOM 532 O O . ALA A 1 72 ? -1.828 -5.310 10.119 1.00 86.50 72 ALA A O 1
ATOM 533 N N . GLY A 1 73 ? -1.845 -6.933 8.578 1.00 86.50 73 GLY A N 1
ATOM 534 C CA . GLY A 1 73 ? -3.239 -7.320 8.805 1.00 86.50 73 GLY A CA 1
ATOM 535 C C . GLY A 1 73 ? -4.258 -6.307 8.266 1.00 86.50 73 GLY A C 1
ATOM 536 O O . GLY A 1 73 ? -5.406 -6.298 8.707 1.00 86.50 73 GLY A O 1
ATOM 537 N N . ILE A 1 74 ? -3.858 -5.450 7.322 1.00 88.19 74 ILE A N 1
ATOM 538 C CA . ILE A 1 74 ? -4.741 -4.470 6.686 1.00 88.19 74 ILE A CA 1
ATOM 539 C C . ILE A 1 74 ? -5.523 -5.163 5.568 1.00 88.19 74 ILE A C 1
ATOM 541 O O . ILE A 1 74 ? -4.947 -5.820 4.699 1.00 88.19 74 ILE A O 1
ATOM 545 N N . SER A 1 75 ? -6.846 -5.000 5.578 1.00 89.31 75 SER A N 1
ATOM 546 C CA . SER A 1 75 ? -7.716 -5.549 4.535 1.00 89.31 75 SER A CA 1
ATOM 547 C C . SER A 1 75 ? -7.620 -4.722 3.256 1.00 89.31 75 SER A C 1
ATOM 549 O O . SER A 1 75 ? -7.603 -3.491 3.300 1.00 89.31 75 SER A O 1
ATOM 551 N N . TYR A 1 76 ? -7.588 -5.393 2.108 1.00 90.12 76 TYR A N 1
ATOM 552 C CA . TYR A 1 76 ? -7.539 -4.746 0.803 1.00 90.12 76 TYR A CA 1
ATOM 553 C C . TYR A 1 76 ? -8.261 -5.572 -0.260 1.00 90.12 76 TYR A C 1
ATOM 555 O O . TYR A 1 76 ? -8.317 -6.797 -0.169 1.00 90.12 76 TYR A O 1
ATOM 563 N N . ASP A 1 77 ? -8.728 -4.891 -1.300 1.00 88.12 77 ASP A N 1
ATOM 564 C CA . ASP A 1 77 ? -9.283 -5.486 -2.508 1.00 88.12 77 ASP A CA 1
ATOM 565 C C . ASP A 1 77 ? -8.497 -5.028 -3.733 1.00 88.12 77 ASP A C 1
ATOM 567 O O . ASP A 1 77 ? -8.112 -3.865 -3.869 1.00 88.12 77 ASP A O 1
ATOM 571 N N . ARG A 1 78 ? -8.255 -5.955 -4.659 1.00 83.94 78 ARG A N 1
ATOM 572 C CA . ARG A 1 78 ? -7.743 -5.610 -5.987 1.00 83.94 78 ARG A CA 1
ATOM 573 C C . ARG A 1 78 ? -8.945 -5.444 -6.889 1.00 83.94 78 ARG A C 1
ATOM 575 O O . ARG A 1 78 ? -9.719 -6.389 -7.031 1.00 83.94 78 ARG A O 1
ATOM 582 N N . MET A 1 79 ? -9.091 -4.274 -7.501 1.00 69.50 79 MET A N 1
ATOM 583 C CA . MET A 1 79 ? -10.169 -4.035 -8.452 1.00 69.50 79 MET A CA 1
ATOM 584 C C . MET A 1 79 ? -9.845 -4.791 -9.744 1.00 69.50 79 MET A C 1
ATOM 586 O O . MET A 1 79 ? -9.321 -4.232 -10.700 1.00 69.50 79 MET A O 1
ATOM 590 N N . VAL A 1 80 ? -10.089 -6.100 -9.753 1.00 58.16 80 VAL A N 1
ATOM 591 C CA . VAL A 1 80 ? -10.102 -6.863 -10.995 1.00 58.16 80 VAL A CA 1
ATOM 592 C C . VAL A 1 80 ? -11.199 -6.257 -11.858 1.00 58.16 80 VAL A C 1
ATOM 594 O O . VAL A 1 80 ? -12.328 -6.085 -11.400 1.00 58.16 80 VAL A O 1
ATOM 597 N N . GLU A 1 81 ? -10.859 -5.861 -13.082 1.00 51.16 81 GLU A N 1
ATOM 598 C CA . GLU A 1 81 ? -11.878 -5.576 -14.081 1.00 51.16 81 GLU A CA 1
ATOM 599 C C . GLU A 1 81 ? -12.688 -6.865 -14.210 1.00 51.16 81 GLU A C 1
ATOM 601 O O . GLU A 1 81 ? -12.171 -7.892 -14.656 1.00 51.16 81 GLU A O 1
ATOM 606 N N . SER A 1 82 ? -13.908 -6.847 -13.674 1.00 46.09 82 SER A N 1
ATOM 607 C CA . SER A 1 82 ? -14.856 -7.945 -13.759 1.00 46.09 82 SER A CA 1
ATOM 608 C C . SER A 1 82 ? -15.257 -8.105 -15.217 1.00 46.09 82 SER A C 1
ATOM 610 O O . SER A 1 82 ? -16.333 -7.675 -15.628 1.00 46.09 82 SER A O 1
ATOM 612 N N . THR A 1 83 ? -14.397 -8.728 -16.013 1.00 47.69 83 THR A N 1
ATOM 613 C CA . THR A 1 83 ? -14.808 -9.332 -17.269 1.00 47.69 83 THR A CA 1
ATOM 614 C C . THR A 1 83 ? -15.588 -10.592 -16.896 1.00 47.69 83 THR A C 1
ATOM 616 O O . THR A 1 83 ? -15.057 -11.692 -16.824 1.00 47.69 83 THR A O 1
ATOM 619 N N . GLU A 1 84 ? -16.874 -10.340 -16.641 1.00 49.03 84 GLU A N 1
ATOM 620 C CA . GLU A 1 84 ? -18.021 -11.201 -16.940 1.00 49.03 84 GLU A CA 1
ATOM 621 C C . GLU A 1 84 ? -18.459 -12.235 -15.885 1.00 49.03 84 GLU A C 1
ATOM 623 O O . GLU A 1 84 ? -17.696 -13.037 -15.350 1.00 49.03 84 GLU A O 1
ATOM 628 N N . LEU A 1 85 ? -19.769 -12.186 -15.603 1.00 57.44 85 LEU A N 1
ATOM 629 C CA . LEU A 1 85 ? -20.537 -13.158 -14.836 1.00 57.44 85 LEU A CA 1
ATOM 630 C C . LEU A 1 85 ? -20.341 -14.578 -15.386 1.00 57.44 85 LEU A C 1
ATOM 632 O O . LEU A 1 85 ? -20.679 -14.852 -16.535 1.00 57.44 85 LEU A O 1
ATOM 636 N N . GLY A 1 86 ? -19.941 -15.502 -14.516 1.00 50.81 86 GLY A N 1
ATOM 637 C CA . GLY A 1 86 ? -20.179 -16.932 -14.687 1.00 50.81 86 GLY A CA 1
ATOM 638 C C . GLY A 1 86 ? -21.277 -17.392 -13.735 1.00 50.81 86 GLY A C 1
ATOM 639 O O . GLY A 1 86 ? -20.985 -17.863 -12.640 1.00 50.81 86 GLY A O 1
ATOM 640 N N . ASP A 1 87 ? -22.535 -17.241 -14.148 1.00 54.28 87 ASP A N 1
ATOM 641 C CA . ASP A 1 87 ? -23.634 -18.054 -13.629 1.00 54.28 87 ASP A CA 1
ATOM 642 C C . ASP A 1 87 ? -23.295 -19.536 -13.871 1.00 54.28 87 ASP A C 1
ATOM 644 O O . ASP A 1 87 ? -23.077 -19.967 -15.005 1.00 54.28 87 ASP A O 1
ATOM 648 N N . SER A 1 88 ? -23.182 -20.323 -12.804 1.00 59.25 88 SER A N 1
ATOM 649 C CA . SER A 1 88 ? -23.249 -21.782 -12.898 1.00 59.25 88 SER A CA 1
ATOM 650 C C . SER A 1 88 ? -23.739 -22.377 -11.586 1.00 59.25 88 SER A C 1
ATOM 652 O O . SER A 1 88 ? -22.971 -22.808 -10.733 1.00 59.25 88 SER A O 1
ATOM 654 N N . GLY A 1 89 ? -25.068 -22.396 -11.478 1.00 48.25 89 GLY A N 1
ATOM 655 C CA . GLY A 1 89 ? -25.808 -23.613 -11.159 1.00 48.25 89 GLY A CA 1
ATOM 656 C C . GLY A 1 89 ? -25.816 -24.078 -9.705 1.00 48.25 89 GLY A C 1
ATOM 657 O O . GLY A 1 89 ? -25.125 -25.028 -9.350 1.00 48.25 89 GLY A O 1
ATOM 658 N N . CYS A 1 90 ? -26.757 -23.552 -8.916 1.00 51.69 90 CYS A N 1
ATOM 659 C CA . CYS A 1 90 ? -27.455 -24.401 -7.948 1.00 51.69 90 CYS A CA 1
ATOM 660 C C . CYS A 1 90 ? -28.278 -25.433 -8.738 1.00 51.69 90 CYS A C 1
ATOM 662 O O . CYS A 1 90 ? -29.375 -25.124 -9.204 1.00 51.69 90 CYS A O 1
ATOM 664 N N . ALA A 1 91 ? -27.743 -26.640 -8.921 1.00 52.78 91 ALA A N 1
ATOM 665 C CA . ALA A 1 91 ? -28.555 -27.796 -9.278 1.00 52.78 91 ALA A CA 1
ATOM 666 C C . ALA A 1 91 ? -29.105 -28.429 -7.990 1.00 52.78 91 ALA A C 1
ATOM 668 O O . ALA A 1 91 ? -28.358 -28.662 -7.040 1.00 52.78 91 ALA A O 1
ATOM 669 N N . VAL A 1 92 ? -30.427 -28.603 -8.004 1.00 57.75 92 VAL A N 1
ATOM 670 C CA . VAL A 1 92 ? -31.319 -29.231 -7.013 1.00 57.75 92 VAL A CA 1
ATOM 671 C C . VAL A 1 92 ? -30.863 -30.609 -6.537 1.00 57.75 92 VAL A C 1
ATOM 673 O O . VAL A 1 92 ? -30.338 -31.381 -7.370 1.00 57.75 92 VAL A O 1
#

Secondary structure (DSSP, 8-state):
----EEEEEEEEE-SSSS-EEEEEEHHHHHHHHHHT-TT---HHHHHHHHHHHSS--HHHHHHHHHHHHHHHT--EEE--------------

Sequence (92 aa):
MAGKKFRVPVVVYIAGPIGFTLIESVAQASDFLFDHWPGNDSFAWTDAMKRCAEDGAADDASAAFLAALAGAGISYDRMVESTELGDSGCAV

Foldseek 3Di:
DPFAFAPWWKWWADPDPVRIDIGGGLVSLLVVLVVPVVVQVDPLSVCLNVCSVDPDHRHSNVVSSVVSCVVVVIDMDTPDPPPDDDDDDPDD

Radius of gyration: 15.38 Å; chains: 1; bounding box: 44×43×32 Å